Protein AF-A0A172YZY3-F1 (afdb_monomer_lite)

pLDDT: mean 86.93, std 7.06, range [41.0, 94.5]

Sequence (126 aa):
MPVLFMLSVISHNALNLHGAALWIITLVQTFAYRWIPTAKSRAVISILVFAACAIAAVLAGKDFIGHFIDMVLAYAVGIAVQIAFMNTPLYVGPISEHLNGADLSWVVGLVVTSPLYFWLASRGSA

Organism: NCBI:txid219572

Structure (mmCIF, N/CA/C/O backbone):
data_AF-A0A172YZY3-F1
#
_entry.id   AF-A0A172YZY3-F1
#
loop_
_atom_site.group_PDB
_atom_site.id
_atom_site.type_symbol
_atom_site.label_atom_id
_atom_site.label_alt_id
_atom_site.label_comp_id
_atom_site.label_asym_id
_atom_site.label_entity_id
_atom_site.label_seq_id
_atom_site.pdbx_PDB_ins_code
_atom_site.Cartn_x
_atom_site.Cartn_y
_atom_site.Cartn_z
_atom_site.occupancy
_atom_site.B_iso_or_equiv
_atom_site.auth_seq_id
_atom_site.auth_comp_id
_atom_site.auth_asym_id
_atom_site.auth_atom_id
_atom_site.pdbx_PDB_model_num
ATOM 1 N N . MET A 1 1 ? 1.596 28.748 3.679 1.00 77.62 1 MET A N 1
ATOM 2 C CA . MET A 1 1 ? 1.551 27.460 4.408 1.00 77.62 1 MET A CA 1
ATOM 3 C C . MET A 1 1 ? 0.411 26.529 3.979 1.00 77.62 1 MET A C 1
ATOM 5 O O . MET A 1 1 ? 0.743 25.405 3.626 1.00 77.62 1 MET A O 1
ATOM 9 N N . PRO A 1 2 ? -0.878 26.931 3.897 1.00 87.12 2 PRO A N 1
ATOM 10 C CA . PRO A 1 2 ? -1.953 25.999 3.509 1.00 87.12 2 PRO A CA 1
ATOM 11 C C . PRO A 1 2 ? -1.850 25.507 2.056 1.00 87.12 2 PRO A C 1
ATOM 13 O O . PRO A 1 2 ? -2.104 24.341 1.784 1.00 87.12 2 PRO A O 1
ATOM 16 N N . VAL A 1 3 ? -1.382 26.353 1.131 1.00 89.19 3 VAL A N 1
ATOM 17 C CA . VAL A 1 3 ? -1.186 25.963 -0.280 1.00 89.19 3 VAL A CA 1
ATOM 18 C C . VAL A 1 3 ? -0.141 24.849 -0.428 1.00 89.19 3 VAL A C 1
ATOM 20 O O . VAL A 1 3 ? -0.373 23.895 -1.160 1.00 89.19 3 VAL A O 1
ATOM 23 N N . LEU A 1 4 ? 0.978 24.918 0.305 1.00 89.19 4 LEU A N 1
ATOM 24 C CA . LEU A 1 4 ? 2.009 23.869 0.282 1.00 89.19 4 LEU A CA 1
ATOM 25 C C . LEU A 1 4 ? 1.480 22.546 0.845 1.00 89.19 4 LEU A C 1
ATOM 27 O O . LEU A 1 4 ? 1.775 21.485 0.303 1.00 89.19 4 LEU A O 1
ATOM 31 N N . PHE A 1 5 ? 0.659 22.612 1.896 1.00 92.38 5 PHE A N 1
ATOM 32 C CA . PHE A 1 5 ? -0.006 21.437 2.447 1.00 92.38 5 PHE A CA 1
ATOM 33 C C . PHE A 1 5 ? -0.959 20.799 1.427 1.00 92.38 5 PHE A C 1
ATOM 35 O O . PHE A 1 5 ? -0.864 19.602 1.172 1.00 92.38 5 PHE A O 1
ATOM 42 N N . MET A 1 6 ? -1.816 21.591 0.775 1.00 91.94 6 MET A N 1
ATOM 43 C CA . MET A 1 6 ? -2.733 21.079 -0.250 1.00 91.94 6 MET A CA 1
ATOM 44 C C . MET A 1 6 ? -1.985 20.476 -1.441 1.00 91.94 6 MET A C 1
ATOM 46 O O . MET A 1 6 ? -2.337 19.391 -1.894 1.00 91.94 6 MET A O 1
ATOM 50 N N . LEU A 1 7 ? -0.920 21.128 -1.915 1.00 91.88 7 LEU A N 1
ATOM 51 C CA . LEU A 1 7 ? -0.083 20.590 -2.988 1.00 91.88 7 LEU A CA 1
ATOM 52 C C . LEU A 1 7 ? 0.602 19.281 -2.582 1.00 91.88 7 LEU A C 1
ATOM 54 O O . LEU A 1 7 ? 0.681 18.371 -3.403 1.00 91.88 7 LEU A O 1
ATOM 58 N N . SER A 1 8 ? 1.049 19.157 -1.328 1.00 92.38 8 SER A N 1
ATOM 59 C CA . SER A 1 8 ? 1.623 17.915 -0.799 1.00 92.38 8 SER A CA 1
ATOM 60 C C . SER A 1 8 ? 0.599 16.778 -0.804 1.00 92.38 8 SER A C 1
ATOM 62 O O . SER A 1 8 ? 0.874 15.709 -1.348 1.00 92.38 8 SER A O 1
ATOM 64 N N . VAL A 1 9 ? -0.616 17.031 -0.302 1.00 91.81 9 VAL A N 1
ATOM 65 C CA . VAL A 1 9 ? -1.712 16.048 -0.284 1.00 91.81 9 VAL A CA 1
ATOM 66 C C . VAL A 1 9 ? -2.101 15.626 -1.702 1.00 91.81 9 VAL A C 1
ATOM 68 O O . VAL A 1 9 ? -2.215 14.434 -1.985 1.00 91.81 9 VAL A O 1
ATOM 71 N N . ILE A 1 10 ? -2.259 16.585 -2.619 1.00 91.81 10 ILE A N 1
ATOM 72 C CA . ILE A 1 10 ? -2.594 16.301 -4.021 1.00 91.81 10 ILE A CA 1
ATOM 73 C C . ILE A 1 10 ? -1.481 15.481 -4.681 1.00 91.81 10 ILE A C 1
ATOM 75 O O . ILE A 1 10 ? -1.772 14.496 -5.357 1.00 91.81 10 ILE A O 1
ATOM 79 N N . SER A 1 11 ? -0.217 15.842 -4.455 1.00 92.00 11 SER A N 1
ATOM 80 C CA . SER A 1 11 ? 0.928 15.140 -5.044 1.00 92.00 11 SER A CA 1
ATOM 81 C C . SER A 1 11 ? 1.048 13.706 -4.524 1.00 92.00 11 SER A C 1
ATOM 83 O O . SER A 1 11 ? 1.253 12.793 -5.318 1.00 92.00 11 SER A O 1
ATOM 85 N N . HIS A 1 12 ? 0.851 13.477 -3.222 1.00 92.69 12 HIS A N 1
ATOM 86 C CA . HIS A 1 12 ? 0.865 12.127 -2.644 1.00 92.69 12 HIS A CA 1
ATOM 87 C C . HIS A 1 12 ? -0.254 11.249 -3.215 1.00 92.69 12 HIS A C 1
ATOM 89 O O . HIS A 1 12 ? -0.018 10.111 -3.620 1.00 92.69 12 HIS A O 1
ATOM 95 N N . ASN A 1 13 ? -1.466 11.798 -3.323 1.00 89.75 13 ASN A N 1
ATOM 96 C CA . ASN A 1 13 ? -2.599 11.082 -3.904 1.00 89.75 13 ASN A CA 1
ATOM 97 C C . ASN A 1 13 ? -2.394 10.794 -5.400 1.00 89.75 13 ASN A C 1
ATOM 99 O O . ASN A 1 13 ? -2.745 9.713 -5.873 1.00 89.75 13 ASN A O 1
ATOM 103 N N . ALA A 1 14 ? -1.777 11.720 -6.139 1.00 88.19 14 ALA A N 1
ATOM 104 C CA . ALA A 1 14 ? -1.430 11.520 -7.543 1.00 88.19 14 ALA A CA 1
ATOM 105 C C . ALA A 1 14 ? -0.381 10.410 -7.727 1.00 88.19 14 ALA A C 1
ATOM 107 O O . ALA A 1 14 ? -0.521 9.586 -8.632 1.00 88.19 14 ALA A O 1
ATOM 108 N N . LEU A 1 15 ? 0.633 10.348 -6.857 1.00 91.31 15 LEU A N 1
ATOM 109 C CA . LEU A 1 15 ? 1.645 9.287 -6.871 1.00 91.31 15 LEU A CA 1
ATOM 110 C C . LEU A 1 15 ? 1.034 7.914 -6.569 1.00 91.31 15 LEU A C 1
ATOM 112 O O . LEU A 1 15 ? 1.327 6.950 -7.277 1.00 91.31 15 LEU A O 1
ATOM 116 N N . ASN A 1 16 ? 0.132 7.833 -5.590 1.00 90.94 16 ASN A N 1
ATOM 117 C CA . ASN A 1 16 ? -0.574 6.593 -5.261 1.00 90.94 16 ASN A CA 1
ATOM 118 C C . ASN A 1 16 ? -1.435 6.100 -6.435 1.00 90.94 16 ASN A C 1
ATOM 120 O O . ASN A 1 16 ? -1.378 4.925 -6.801 1.00 90.94 16 ASN A O 1
ATOM 124 N N . LEU A 1 17 ? -2.183 7.006 -7.077 1.00 91.50 17 LEU A N 1
ATOM 125 C CA . LEU A 1 17 ? -2.990 6.682 -8.255 1.00 91.50 17 LEU A CA 1
ATOM 126 C C . LEU A 1 17 ? -2.120 6.230 -9.436 1.00 91.50 17 LEU A C 1
ATOM 128 O O . LEU A 1 17 ? -2.469 5.288 -10.148 1.00 91.50 17 LEU A O 1
ATOM 132 N N . HIS A 1 18 ? -0.973 6.881 -9.634 1.00 90.25 18 HIS A N 1
ATOM 133 C CA . HIS A 1 18 ? -0.013 6.492 -10.659 1.00 90.25 18 HIS A CA 1
ATOM 134 C C . HIS A 1 18 ? 0.547 5.086 -10.411 1.00 90.25 18 HIS A C 1
ATOM 136 O O . HIS A 1 18 ? 0.573 4.271 -11.334 1.00 90.25 18 HIS A O 1
ATOM 142 N N . GLY A 1 19 ? 0.931 4.775 -9.169 1.00 88.81 19 GLY A N 1
ATOM 143 C CA . GLY A 1 19 ? 1.395 3.444 -8.775 1.00 88.81 19 GLY A CA 1
ATOM 144 C C . GLY A 1 19 ? 0.347 2.359 -9.031 1.00 88.81 19 GLY A C 1
ATOM 145 O O . GLY A 1 19 ? 0.657 1.334 -9.640 1.00 88.81 19 GLY A O 1
ATOM 146 N N . ALA A 1 20 ? -0.914 2.616 -8.669 1.00 90.44 20 ALA A N 1
ATOM 147 C CA . ALA A 1 20 ? -2.022 1.706 -8.953 1.00 90.44 20 ALA A CA 1
ATOM 148 C C . ALA A 1 20 ? -2.212 1.473 -10.464 1.00 90.44 20 ALA A C 1
ATOM 150 O O . ALA A 1 20 ? -2.361 0.333 -10.903 1.00 90.44 20 ALA A O 1
ATOM 151 N N . ALA A 1 21 ? -2.143 2.529 -11.282 1.00 89.88 21 ALA A N 1
ATOM 152 C CA . ALA A 1 21 ? -2.247 2.403 -12.734 1.00 89.88 21 ALA A CA 1
ATOM 153 C C . ALA A 1 21 ? -1.112 1.546 -13.328 1.00 89.88 21 ALA A C 1
ATOM 155 O O . ALA A 1 21 ? -1.370 0.699 -14.184 1.00 89.88 21 ALA A O 1
ATOM 156 N N . LEU A 1 22 ? 0.130 1.715 -12.860 1.00 90.00 22 LEU A N 1
ATOM 157 C CA . LEU A 1 22 ? 1.268 0.895 -13.296 1.00 90.00 22 LEU A CA 1
ATOM 158 C C . LEU A 1 22 ? 1.119 -0.580 -12.895 1.00 90.00 22 LEU A C 1
ATOM 160 O O . LEU A 1 22 ? 1.446 -1.460 -13.695 1.00 90.00 22 LEU A O 1
ATOM 164 N N . TRP A 1 23 ? 0.589 -0.860 -11.702 1.00 90.12 23 TRP A N 1
ATOM 165 C CA . TRP A 1 23 ? 0.307 -2.229 -11.261 1.00 90.12 23 TRP A CA 1
ATOM 166 C C . TRP A 1 23 ? -0.750 -2.903 -12.147 1.00 90.12 23 TRP A C 1
ATOM 168 O O . TRP A 1 23 ? -0.523 -4.011 -12.631 1.00 90.12 23 TRP A O 1
ATOM 178 N N . ILE A 1 24 ? -1.853 -2.208 -12.458 1.00 89.56 24 ILE A N 1
ATOM 179 C CA . ILE A 1 24 ? -2.900 -2.727 -13.356 1.00 89.56 24 ILE A CA 1
ATOM 180 C C . ILE A 1 24 ? -2.339 -2.995 -14.751 1.00 89.56 24 ILE A C 1
ATOM 182 O O . ILE A 1 24 ? -2.608 -4.041 -15.336 1.00 89.56 24 ILE A O 1
ATOM 186 N N . ILE A 1 25 ? -1.548 -2.067 -15.293 1.00 89.12 25 ILE A N 1
ATOM 187 C CA . ILE A 1 25 ? -0.921 -2.245 -16.606 1.00 89.12 25 ILE A CA 1
ATOM 188 C C . ILE A 1 25 ? -0.037 -3.494 -16.602 1.00 89.12 25 ILE A C 1
ATOM 190 O O . ILE A 1 25 ? -0.169 -4.322 -17.500 1.00 89.12 25 ILE A O 1
ATOM 194 N N . THR A 1 26 ? 0.803 -3.659 -15.578 1.00 88.81 26 THR A N 1
ATOM 195 C CA . THR A 1 26 ? 1.682 -4.829 -15.435 1.00 88.81 26 THR A CA 1
ATOM 196 C C . THR A 1 26 ? 0.879 -6.132 -15.380 1.00 88.81 26 THR A C 1
ATOM 198 O O . THR A 1 26 ? 1.219 -7.084 -16.079 1.00 88.81 26 THR A O 1
ATOM 201 N N . LEU A 1 27 ? -0.228 -6.164 -14.628 1.00 89.06 27 LEU A N 1
ATOM 202 C CA . LEU A 1 27 ? -1.121 -7.326 -14.574 1.00 89.06 27 LEU A CA 1
ATOM 203 C C . LEU A 1 27 ? -1.763 -7.655 -15.923 1.00 89.06 27 LEU A C 1
ATOM 205 O O . LEU A 1 27 ? -1.839 -8.817 -16.314 1.00 89.06 27 LEU A O 1
ATOM 209 N N . VAL A 1 28 ? -2.235 -6.645 -16.653 1.00 87.56 28 VAL A N 1
ATOM 210 C CA . VAL A 1 28 ? -2.833 -6.860 -17.978 1.00 87.56 28 VAL A CA 1
ATOM 211 C C . VAL A 1 28 ? -1.778 -7.374 -18.958 1.00 87.56 28 VAL A C 1
ATOM 213 O O . VAL A 1 28 ? -2.055 -8.273 -19.753 1.00 87.56 28 VAL A O 1
ATOM 216 N N . GLN A 1 29 ? -0.550 -6.860 -18.877 1.00 88.44 29 GLN A N 1
ATOM 217 C CA . GLN A 1 29 ? 0.563 -7.317 -19.707 1.00 88.44 29 GLN A CA 1
ATOM 218 C C . GLN A 1 29 ? 0.949 -8.780 -19.445 1.00 88.44 29 GLN A C 1
ATOM 220 O O . GLN A 1 29 ? 1.446 -9.424 -20.368 1.00 88.44 29 GLN A O 1
ATOM 225 N N . THR A 1 30 ? 0.662 -9.336 -18.258 1.00 87.44 30 THR A N 1
ATOM 226 C CA . THR A 1 30 ? 0.838 -10.773 -17.976 1.00 87.44 30 THR A CA 1
ATOM 227 C C . THR A 1 30 ? 0.042 -11.655 -18.946 1.00 87.44 30 THR A C 1
ATOM 229 O O . THR A 1 30 ? 0.527 -12.710 -19.344 1.00 87.44 30 THR A O 1
ATOM 232 N N . PHE A 1 31 ? -1.143 -11.215 -19.381 1.00 90.31 31 PHE A N 1
ATOM 233 C CA . PHE A 1 31 ? -2.013 -11.980 -20.286 1.00 90.31 31 PHE A CA 1
ATOM 234 C C . PHE A 1 31 ? -2.002 -11.458 -21.729 1.00 90.31 31 PHE A C 1
ATOM 236 O O . PHE A 1 31 ? -2.197 -12.222 -22.672 1.00 90.31 31 PHE A O 1
ATOM 243 N N . ALA A 1 32 ? -1.747 -10.164 -21.924 1.00 83.31 32 ALA A N 1
ATOM 244 C CA . ALA A 1 32 ? -1.744 -9.502 -23.225 1.00 83.31 32 ALA A CA 1
ATOM 245 C C . ALA A 1 32 ? -0.356 -8.924 -23.554 1.00 83.31 32 ALA A C 1
ATOM 247 O O . ALA A 1 32 ? -0.187 -7.715 -23.713 1.00 83.31 32 ALA A O 1
ATOM 248 N N . TYR A 1 33 ? 0.640 -9.804 -23.700 1.00 77.00 33 TYR A N 1
ATOM 249 C CA . TYR A 1 33 ? 2.063 -9.457 -23.861 1.00 77.00 33 TYR A CA 1
ATOM 250 C C . TYR A 1 33 ? 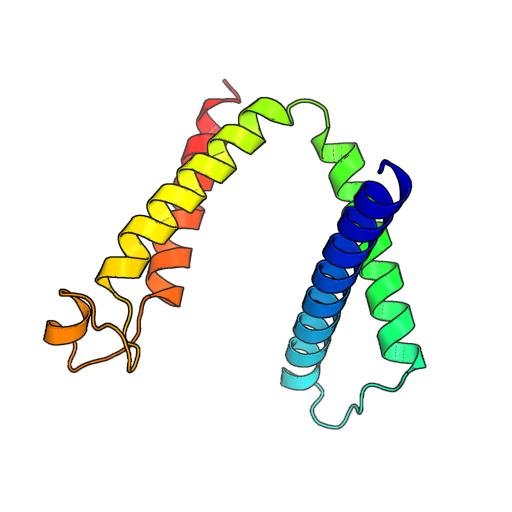2.376 -8.443 -24.984 1.00 77.00 33 TYR A C 1
ATOM 252 O O . TYR A 1 33 ? 3.304 -7.649 -24.872 1.00 77.00 33 TYR A O 1
ATOM 260 N N . ARG A 1 34 ? 1.597 -8.427 -26.076 1.00 82.38 34 ARG A N 1
ATOM 261 C CA . ARG A 1 34 ? 1.812 -7.515 -27.222 1.00 82.38 34 ARG A CA 1
ATOM 262 C C . ARG A 1 34 ? 1.222 -6.116 -27.038 1.00 82.38 34 ARG A C 1
ATOM 264 O O . ARG A 1 34 ? 1.425 -5.259 -27.898 1.00 82.38 34 ARG A O 1
ATOM 271 N N . TRP A 1 35 ? 0.462 -5.875 -25.975 1.00 78.94 35 TRP A N 1
ATOM 272 C CA . TRP A 1 35 ? -0.165 -4.580 -25.761 1.00 78.94 35 TRP A CA 1
ATOM 273 C C . TRP A 1 35 ? 0.835 -3.570 -25.193 1.00 78.94 35 TRP A C 1
ATOM 275 O O . TRP A 1 35 ? 1.343 -3.723 -24.083 1.00 78.94 35 TRP A O 1
ATOM 285 N N . ILE A 1 36 ? 1.104 -2.513 -25.962 1.00 79.25 36 ILE A N 1
ATOM 286 C CA . ILE A 1 36 ? 1.982 -1.417 -25.546 1.00 79.25 36 ILE A CA 1
ATOM 287 C C . ILE A 1 36 ? 1.105 -0.299 -24.953 1.00 79.25 36 ILE A C 1
ATOM 289 O O . ILE A 1 36 ? 0.330 0.329 -25.687 1.00 79.25 36 ILE A O 1
ATOM 293 N N . PRO A 1 37 ? 1.196 -0.019 -23.640 1.00 76.31 37 PRO A N 1
ATOM 294 C CA . PRO A 1 37 ? 0.345 0.962 -22.972 1.00 76.31 37 PRO A CA 1
ATOM 295 C C . PRO A 1 37 ? 0.638 2.386 -23.469 1.00 76.31 37 PRO A C 1
ATOM 297 O O . PRO A 1 37 ? 1.576 3.051 -23.025 1.00 76.31 37 PRO A O 1
ATOM 300 N N . THR A 1 38 ? -0.206 2.857 -24.389 1.00 84.81 38 THR A N 1
ATOM 301 C CA . THR A 1 38 ? -0.174 4.213 -24.966 1.00 84.81 38 THR A CA 1
ATOM 302 C C . THR A 1 38 ? -0.647 5.262 -23.947 1.00 84.81 38 THR A C 1
ATOM 304 O O . THR A 1 38 ? -1.411 4.940 -23.038 1.00 84.81 38 THR A O 1
ATOM 307 N N . ALA A 1 39 ? -0.269 6.536 -24.119 1.00 82.69 39 ALA A N 1
ATOM 308 C CA . ALA A 1 39 ? -0.668 7.645 -23.236 1.00 82.69 39 ALA A CA 1
ATOM 309 C C . ALA A 1 39 ? -2.187 7.710 -22.965 1.00 82.69 39 ALA A C 1
ATOM 311 O O . ALA A 1 39 ? -2.604 7.924 -21.829 1.00 82.69 39 ALA A O 1
ATOM 312 N N . LYS A 1 40 ? -3.016 7.438 -23.985 1.00 83.50 40 LYS A N 1
ATOM 313 C CA . LYS A 1 40 ? -4.480 7.371 -23.840 1.00 83.50 40 LYS A CA 1
ATOM 314 C C . LYS A 1 40 ? -4.933 6.239 -22.910 1.00 83.50 40 LYS A C 1
ATOM 316 O O . LYS A 1 40 ? -5.786 6.464 -22.064 1.00 83.50 40 LYS A O 1
ATOM 321 N N . SER A 1 41 ? -4.337 5.049 -23.033 1.00 81.44 41 SER A N 1
ATOM 322 C CA . SER A 1 41 ? -4.643 3.897 -22.169 1.00 81.44 41 SER A CA 1
ATOM 323 C C . SER A 1 41 ? -4.329 4.208 -20.703 1.00 81.44 41 SER A C 1
ATOM 325 O O . SER A 1 41 ? -5.162 3.991 -19.827 1.00 81.44 41 SER A O 1
ATOM 327 N N . ARG A 1 42 ? -3.169 4.823 -20.446 1.00 85.25 42 ARG A N 1
ATOM 328 C CA . ARG A 1 42 ? -2.757 5.215 -19.092 1.00 85.25 42 ARG A CA 1
ATOM 329 C C . ARG A 1 42 ? -3.730 6.215 -18.465 1.00 85.25 42 ARG A C 1
ATOM 331 O O . ARG A 1 42 ? -4.117 6.037 -17.317 1.00 85.25 42 ARG A O 1
ATOM 338 N N . ALA A 1 43 ? -4.160 7.225 -19.225 1.00 87.31 43 ALA A N 1
ATOM 339 C CA . ALA A 1 43 ? -5.128 8.212 -18.748 1.00 87.31 43 ALA A CA 1
ATOM 340 C C . ALA A 1 43 ? -6.484 7.573 -18.408 1.00 87.31 43 ALA A C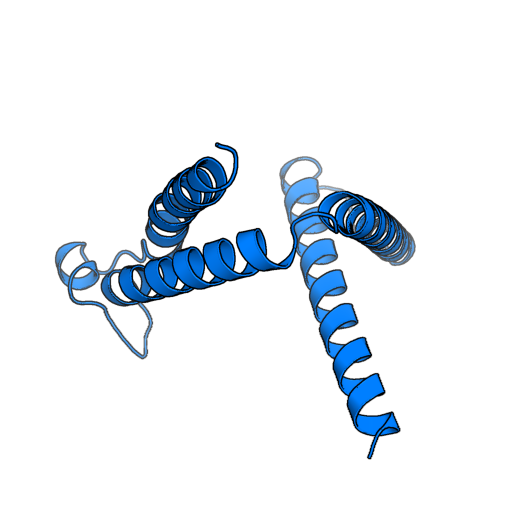 1
ATOM 342 O O . ALA A 1 43 ? -7.043 7.849 -17.350 1.00 87.31 43 ALA A O 1
ATOM 343 N N . VAL A 1 44 ? -6.984 6.684 -19.272 1.00 88.94 44 VAL A N 1
ATOM 344 C CA . VAL A 1 44 ? -8.258 5.985 -19.050 1.00 88.94 44 VAL A CA 1
ATOM 345 C C . VAL A 1 44 ? -8.199 5.122 -17.790 1.00 88.94 44 VAL A C 1
ATOM 347 O O . VAL A 1 44 ? -9.098 5.215 -16.960 1.00 88.94 44 VAL A O 1
ATOM 350 N N . ILE A 1 45 ? -7.131 4.342 -17.597 1.00 89.56 45 ILE A N 1
ATOM 351 C CA . ILE A 1 45 ? -6.969 3.502 -16.399 1.00 89.56 45 ILE A CA 1
ATOM 352 C C . ILE A 1 45 ? -6.952 4.364 -15.137 1.00 89.56 45 ILE A C 1
ATOM 354 O O . ILE A 1 45 ? -7.695 4.077 -14.205 1.00 89.56 45 ILE A O 1
ATOM 358 N N . SER A 1 46 ? -6.172 5.448 -15.112 1.00 89.69 46 SER A N 1
ATOM 359 C CA . SER A 1 46 ? -6.118 6.334 -13.944 1.00 89.69 46 SER A CA 1
ATOM 360 C C . SER A 1 46 ? -7.475 6.961 -13.616 1.00 89.69 46 SER A C 1
ATOM 362 O O . SER A 1 46 ? -7.836 7.042 -12.446 1.00 89.69 46 SER A O 1
ATOM 364 N N . ILE A 1 47 ? -8.250 7.371 -14.627 1.00 91.00 47 ILE A N 1
ATOM 365 C CA . ILE A 1 47 ? -9.598 7.926 -14.424 1.00 91.00 47 ILE A CA 1
ATOM 366 C C . ILE A 1 47 ? -10.538 6.865 -13.839 1.00 91.00 47 ILE A C 1
ATOM 368 O O . ILE A 1 47 ? -11.269 7.151 -12.892 1.00 91.00 47 ILE A O 1
ATOM 372 N N . LEU A 1 48 ? -10.499 5.639 -14.367 1.00 92.94 48 LEU A N 1
ATOM 373 C CA . LEU A 1 48 ? -11.334 4.539 -13.880 1.00 9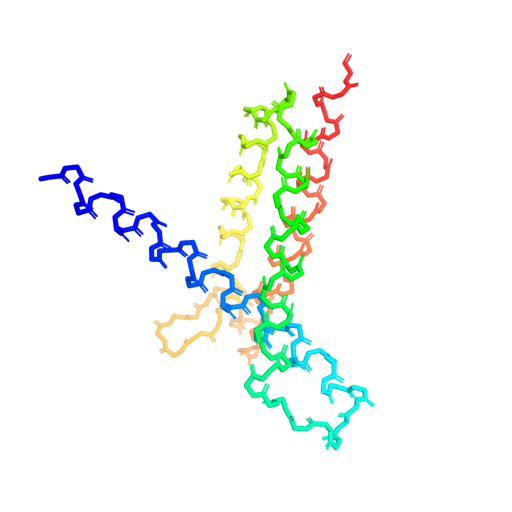2.94 48 LEU A CA 1
ATOM 374 C C . LEU A 1 48 ? -10.984 4.149 -12.441 1.00 92.94 48 LEU A C 1
ATOM 376 O O . LEU A 1 48 ? -11.883 3.993 -11.618 1.00 92.94 48 LEU A O 1
ATOM 380 N N . VAL A 1 49 ? -9.692 4.044 -12.118 1.00 91.81 49 VAL A N 1
ATOM 381 C CA . VAL A 1 49 ? -9.229 3.753 -10.752 1.00 91.81 49 VAL A CA 1
ATOM 382 C C . VAL A 1 49 ? -9.656 4.862 -9.799 1.00 91.81 49 VAL A C 1
ATOM 384 O O . VAL A 1 49 ? -10.195 4.574 -8.736 1.00 91.81 49 VAL A O 1
ATOM 387 N N . PHE A 1 50 ? -9.483 6.126 -10.190 1.00 91.50 50 PHE A N 1
ATOM 388 C CA . PHE A 1 50 ? -9.899 7.257 -9.367 1.00 91.50 50 PHE A CA 1
ATOM 389 C C . PHE A 1 50 ? -11.404 7.232 -9.080 1.00 91.50 50 PHE A C 1
ATOM 391 O O . PHE A 1 50 ? -11.809 7.375 -7.928 1.00 91.50 50 PHE A O 1
ATOM 398 N N . ALA A 1 51 ? -12.231 6.997 -10.104 1.00 92.69 51 ALA A N 1
ATOM 399 C CA . ALA A 1 51 ? -13.678 6.893 -9.944 1.00 92.69 51 ALA A CA 1
ATOM 400 C C . ALA A 1 51 ? -14.070 5.728 -9.019 1.00 92.69 51 ALA A C 1
ATOM 402 O O . ALA A 1 51 ? -14.880 5.910 -8.112 1.00 92.69 51 ALA A O 1
ATOM 403 N N . ALA A 1 52 ? -13.459 4.554 -9.197 1.00 91.06 52 ALA A N 1
ATOM 404 C CA . ALA A 1 52 ? -13.708 3.392 -8.348 1.00 91.06 52 ALA A CA 1
ATOM 405 C C . ALA A 1 52 ? -13.323 3.655 -6.882 1.00 91.06 52 ALA A C 1
ATOM 407 O O . ALA A 1 52 ? -14.112 3.374 -5.979 1.00 91.06 52 ALA A O 1
ATOM 408 N N . CYS A 1 53 ? -12.152 4.252 -6.637 1.00 88.19 53 CYS A N 1
ATOM 409 C CA . CYS A 1 53 ? -11.713 4.636 -5.296 1.00 88.19 53 CYS A CA 1
ATOM 410 C C . CYS A 1 53 ? -12.644 5.677 -4.662 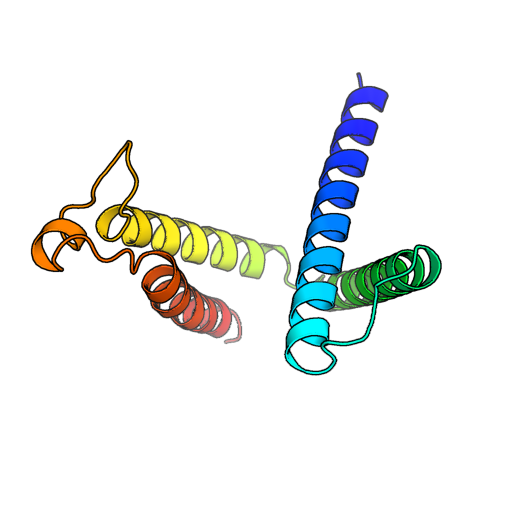1.00 88.19 53 CYS A C 1
ATOM 412 O O . CYS A 1 53 ? -12.971 5.554 -3.484 1.00 88.19 53 CYS A O 1
ATOM 41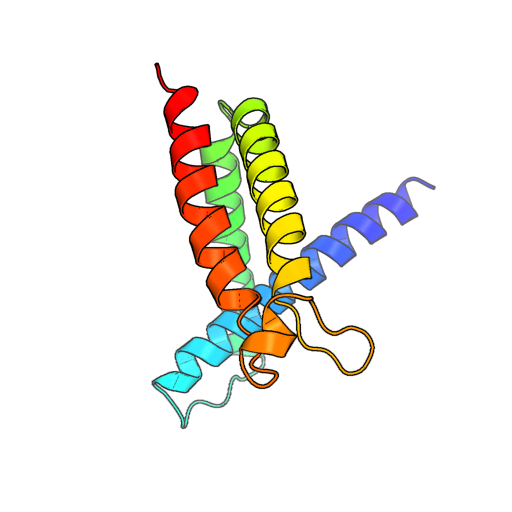4 N N . ALA A 1 54 ? -13.105 6.670 -5.429 1.00 89.06 54 ALA A N 1
ATOM 415 C CA . ALA A 1 54 ? -14.041 7.679 -4.940 1.00 89.06 54 ALA A CA 1
ATOM 416 C C . ALA A 1 54 ? -15.384 7.056 -4.522 1.00 89.06 54 ALA A C 1
ATOM 418 O O . ALA A 1 54 ? -15.904 7.380 -3.458 1.00 89.06 54 ALA A O 1
ATOM 419 N N . ILE A 1 55 ? -15.913 6.115 -5.313 1.00 90.56 55 ILE A N 1
ATOM 420 C CA . ILE A 1 55 ? -17.141 5.382 -4.975 1.00 90.56 55 ILE A CA 1
ATOM 421 C C . ILE A 1 55 ? -16.937 4.549 -3.705 1.00 90.56 55 ILE A C 1
ATOM 423 O O . ILE A 1 55 ? -17.732 4.653 -2.773 1.00 90.56 55 ILE A O 1
ATOM 427 N N . ALA A 1 56 ? -15.859 3.762 -3.629 1.00 86.19 56 ALA A N 1
ATOM 428 C CA . ALA A 1 56 ? -15.558 2.947 -2.452 1.00 86.19 56 ALA A CA 1
ATOM 429 C C . ALA A 1 56 ? -15.409 3.798 -1.179 1.00 86.19 56 ALA A C 1
ATOM 431 O O . ALA A 1 56 ? -15.921 3.421 -0.128 1.00 86.19 56 ALA A O 1
ATOM 432 N N . ALA A 1 57 ? -14.773 4.969 -1.282 1.00 85.25 57 ALA A N 1
ATOM 433 C CA . ALA A 1 57 ? -14.618 5.898 -0.167 1.00 85.25 57 ALA A CA 1
ATOM 434 C C . ALA A 1 57 ? -15.966 6.425 0.353 1.00 85.25 57 ALA A C 1
ATOM 436 O O . ALA A 1 57 ? -16.164 6.502 1.563 1.00 85.25 57 ALA A O 1
ATOM 437 N N . VAL A 1 58 ? -16.910 6.742 -0.542 1.00 87.19 58 VAL A N 1
ATOM 438 C CA . VAL A 1 58 ? -18.265 7.173 -0.154 1.00 87.19 58 VAL A CA 1
ATOM 439 C C . VAL A 1 58 ? -19.023 6.042 0.543 1.00 87.19 58 VAL A C 1
ATOM 441 O O . VAL A 1 58 ? -19.693 6.280 1.546 1.00 87.19 58 VAL A O 1
ATOM 444 N N . LEU A 1 59 ? -18.890 4.806 0.054 1.00 85.50 59 LEU A N 1
ATOM 445 C CA . LEU A 1 59 ? -19.566 3.642 0.634 1.00 85.50 59 LEU A CA 1
ATOM 446 C C . LEU A 1 59 ? -18.991 3.236 2.002 1.00 85.50 59 LEU A C 1
ATOM 448 O O . LEU A 1 59 ? -19.742 2.831 2.885 1.00 85.50 59 LEU A O 1
ATOM 452 N N . ALA A 1 60 ? -17.679 3.371 2.200 1.00 80.75 60 ALA A N 1
ATOM 453 C CA . ALA A 1 60 ? -16.992 2.991 3.437 1.00 80.75 60 ALA A CA 1
ATOM 454 C C . ALA A 1 60 ? -17.115 4.029 4.574 1.00 80.75 60 ALA A C 1
ATOM 456 O O . ALA A 1 60 ? -16.631 3.795 5.681 1.00 80.75 60 ALA A O 1
ATOM 457 N N . GLY A 1 61 ? -17.752 5.181 4.330 1.00 78.31 61 GLY A N 1
ATOM 458 C CA . GLY A 1 61 ? -17.729 6.323 5.249 1.00 78.31 61 GLY A CA 1
ATOM 459 C C . GLY A 1 61 ? -18.444 6.127 6.594 1.00 78.31 61 GLY A C 1
ATOM 460 O O . GLY A 1 61 ? -18.128 6.844 7.540 1.00 78.31 61 GLY A O 1
ATOM 461 N N . LYS A 1 62 ? -19.382 5.173 6.712 1.00 78.94 62 LYS A N 1
ATOM 462 C CA . LYS A 1 62 ? -20.234 5.019 7.911 1.00 78.94 62 LYS A CA 1
ATOM 463 C C . LYS A 1 62 ? -19.445 4.638 9.173 1.00 78.94 62 LYS A C 1
ATOM 465 O O . LYS A 1 62 ? -19.718 5.188 10.233 1.00 78.94 62 LYS A O 1
ATOM 470 N N . ASP A 1 63 ? -18.454 3.753 9.041 1.00 80.12 63 ASP A N 1
ATOM 471 C CA . ASP A 1 63 ? -17.691 3.180 10.166 1.00 80.12 63 ASP A CA 1
ATOM 472 C C . ASP A 1 63 ? -16.173 3.392 10.005 1.00 80.12 63 ASP A C 1
ATOM 474 O O . ASP A 1 63 ? -15.354 2.595 10.469 1.00 80.12 63 ASP A O 1
ATOM 478 N N . PHE A 1 64 ? -15.784 4.478 9.327 1.00 84.06 64 PHE A N 1
ATOM 479 C CA . PHE A 1 64 ? -14.400 4.726 8.912 1.00 84.06 64 PHE A CA 1
ATOM 480 C C . PHE A 1 64 ? -13.389 4.608 10.060 1.00 84.06 64 PHE A C 1
ATOM 482 O O . PHE A 1 64 ? -12.341 3.993 9.891 1.00 84.06 64 PHE A O 1
ATOM 489 N N . ILE A 1 65 ? -13.694 5.170 11.235 1.00 85.31 65 ILE A N 1
ATOM 490 C CA . ILE A 1 65 ? -12.730 5.238 12.341 1.00 85.31 65 ILE A CA 1
ATOM 491 C C . ILE A 1 65 ? -12.385 3.860 12.925 1.00 85.31 65 ILE A C 1
ATOM 493 O O . ILE A 1 65 ? -11.220 3.611 13.227 1.00 85.31 65 ILE A O 1
ATOM 497 N N . GLY A 1 66 ? -13.368 2.960 13.044 1.00 85.31 66 GLY A N 1
ATOM 498 C CA . GLY A 1 66 ? -13.153 1.610 13.573 1.00 85.31 66 GLY A CA 1
ATOM 499 C C . GLY A 1 66 ? -12.281 0.793 12.627 1.00 85.31 66 GLY A C 1
ATOM 500 O O . GLY A 1 66 ? -11.208 0.327 13.007 1.00 85.31 66 GLY A O 1
ATOM 501 N N . HIS A 1 67 ? -12.670 0.749 11.351 1.00 86.44 67 HIS A N 1
ATOM 502 C CA . HIS A 1 67 ? -11.899 0.059 10.318 1.00 86.44 67 HIS A CA 1
ATOM 503 C C . HIS A 1 67 ? -10.508 0.660 10.099 1.00 86.44 67 HIS A C 1
ATOM 505 O O . HIS A 1 67 ? -9.569 -0.069 9.787 1.00 86.44 67 HIS A O 1
ATOM 511 N N . PHE A 1 68 ? -10.345 1.972 10.285 1.00 89.00 68 PHE A N 1
ATOM 512 C CA . PHE A 1 68 ? -9.041 2.620 10.192 1.00 89.00 68 PHE A CA 1
ATOM 513 C C . PHE A 1 68 ? -8.091 2.146 11.298 1.00 89.00 68 PHE A C 1
ATOM 515 O O . PHE A 1 68 ? -6.938 1.824 11.010 1.00 89.00 68 PHE A O 1
ATOM 522 N N . ILE A 1 69 ? -8.563 2.057 12.545 1.00 90.44 69 ILE A N 1
ATOM 523 C CA . ILE A 1 69 ? -7.757 1.550 13.665 1.00 90.44 69 ILE A CA 1
ATOM 524 C C . ILE A 1 69 ? -7.382 0.082 13.429 1.00 90.44 69 ILE A C 1
ATOM 526 O O . ILE A 1 69 ? -6.206 -0.267 13.546 1.00 90.44 69 ILE A O 1
ATOM 530 N N . ASP A 1 70 ? -8.341 -0.753 13.021 1.00 91.25 70 ASP A N 1
ATOM 531 C CA . ASP A 1 70 ? -8.098 -2.166 12.707 1.00 91.25 70 ASP A CA 1
ATOM 532 C C . ASP A 1 70 ? -7.070 -2.337 11.580 1.00 91.25 70 ASP A C 1
ATOM 534 O O . ASP A 1 70 ? -6.166 -3.170 11.674 1.00 91.25 70 ASP A O 1
ATOM 538 N N . MET A 1 71 ? -7.168 -1.513 10.531 1.00 90.56 71 MET A N 1
ATOM 539 C CA . MET A 1 71 ? -6.218 -1.490 9.419 1.00 90.56 71 MET A CA 1
ATOM 540 C C . MET A 1 71 ? -4.811 -1.116 9.893 1.00 90.56 71 MET A C 1
ATOM 542 O O . MET A 1 71 ? -3.850 -1.805 9.555 1.00 90.56 71 MET A O 1
ATOM 546 N N . VAL A 1 72 ? -4.673 -0.044 10.681 1.00 93.31 72 VAL A N 1
ATOM 547 C CA . VAL A 1 72 ? -3.371 0.409 11.194 1.00 93.31 72 VAL A CA 1
ATOM 548 C C . VAL A 1 72 ? -2.739 -0.651 12.095 1.00 93.31 72 VAL A C 1
ATOM 550 O O . VAL A 1 72 ? -1.547 -0.924 11.960 1.00 93.31 72 VAL A O 1
ATOM 553 N N . LEU A 1 73 ? -3.522 -1.289 12.970 1.00 92.88 73 LEU A N 1
ATOM 554 C CA . LEU A 1 73 ? -3.040 -2.365 13.838 1.00 92.88 73 LEU A CA 1
ATOM 555 C C . LEU A 1 73 ? -2.599 -3.590 13.035 1.00 92.88 73 LEU A C 1
ATOM 557 O O . LEU A 1 73 ? -1.494 -4.092 13.249 1.00 92.88 73 LEU A O 1
ATOM 561 N N . ALA A 1 74 ? -3.418 -4.045 12.083 1.00 93.69 74 ALA A N 1
ATOM 562 C CA . ALA A 1 74 ? -3.065 -5.167 11.222 1.00 93.69 74 ALA A CA 1
ATOM 563 C C . ALA A 1 74 ? -1.778 -4.883 10.434 1.00 93.69 74 ALA A C 1
ATOM 565 O O . ALA A 1 74 ? -0.891 -5.733 10.367 1.00 93.69 74 ALA A O 1
ATOM 566 N N . TYR A 1 75 ? -1.648 -3.669 9.892 1.00 92.38 75 TYR A N 1
ATOM 567 C CA . TYR A 1 75 ? -0.476 -3.252 9.129 1.00 92.38 75 TYR A CA 1
ATOM 568 C C . TYR A 1 75 ? 0.783 -3.141 9.999 1.00 92.38 75 TYR A C 1
ATOM 570 O O . TYR A 1 75 ? 1.851 -3.598 9.593 1.00 92.38 75 TYR A O 1
ATOM 578 N N . ALA A 1 76 ? 0.669 -2.606 11.218 1.00 94.50 76 ALA A N 1
ATOM 579 C CA . ALA A 1 76 ? 1.780 -2.531 12.166 1.00 94.50 76 ALA A CA 1
ATOM 580 C C . ALA A 1 76 ? 2.304 -3.927 12.544 1.00 94.50 76 ALA A C 1
ATOM 582 O O . ALA A 1 76 ? 3.514 -4.158 12.526 1.00 94.50 76 ALA A O 1
ATOM 583 N N . VAL A 1 77 ? 1.402 -4.875 12.822 1.00 94.12 77 VAL A N 1
ATOM 584 C CA . VAL A 1 77 ? 1.772 -6.274 13.091 1.00 94.12 77 VAL A CA 1
ATOM 585 C C . VAL A 1 77 ? 2.399 -6.916 11.854 1.00 94.12 77 VAL A C 1
ATOM 587 O O . VAL A 1 77 ? 3.443 -7.557 11.957 1.00 94.12 77 VAL A O 1
ATOM 590 N N . GLY A 1 78 ? 1.816 -6.697 10.674 1.00 92.75 78 GLY A N 1
ATOM 591 C CA . GLY A 1 78 ? 2.359 -7.171 9.405 1.00 92.75 78 GLY A CA 1
ATOM 592 C C . GLY A 1 78 ? 3.788 -6.693 9.155 1.00 92.75 78 GLY A C 1
ATOM 593 O O . GLY A 1 78 ? 4.638 -7.487 8.759 1.00 92.75 78 GLY A O 1
ATOM 594 N N . ILE A 1 79 ? 4.088 -5.417 9.409 1.00 92.12 79 ILE A N 1
ATOM 595 C CA . ILE A 1 79 ? 5.450 -4.869 9.303 1.00 92.12 79 ILE A CA 1
ATOM 596 C C . ILE A 1 79 ? 6.382 -5.519 10.327 1.00 92.12 79 ILE A C 1
ATOM 598 O O . ILE A 1 79 ? 7.483 -5.932 9.967 1.00 92.12 79 ILE A O 1
ATOM 602 N N . ALA A 1 80 ? 5.952 -5.640 11.584 1.00 92.19 80 ALA A N 1
ATOM 603 C CA . ALA A 1 80 ? 6.773 -6.236 12.634 1.00 92.19 80 ALA A CA 1
ATOM 604 C C . ALA A 1 80 ? 7.193 -7.671 12.281 1.00 92.19 80 ALA A C 1
ATOM 606 O O . ALA A 1 80 ? 8.356 -8.035 12.454 1.00 92.19 80 ALA A O 1
ATOM 607 N N . VAL A 1 81 ? 6.275 -8.466 11.723 1.00 91.31 81 VAL A N 1
ATOM 608 C CA . VAL A 1 81 ? 6.600 -9.817 11.253 1.00 91.31 81 VAL A CA 1
ATOM 609 C C . VAL A 1 81 ? 7.484 -9.772 10.007 1.00 91.31 81 VAL A C 1
ATOM 611 O O . VAL A 1 81 ? 8.469 -10.501 9.950 1.00 91.31 81 VAL A O 1
ATOM 614 N N . GLN A 1 82 ? 7.199 -8.902 9.033 1.00 90.44 82 GLN A N 1
ATOM 615 C CA . GLN A 1 82 ? 8.003 -8.772 7.810 1.00 90.44 82 GLN A CA 1
ATOM 616 C C . GLN A 1 82 ? 9.483 -8.517 8.089 1.00 90.44 82 GLN A C 1
ATOM 618 O O . GLN A 1 82 ? 10.326 -9.122 7.431 1.00 90.44 82 GLN A O 1
ATOM 623 N N . ILE A 1 83 ? 9.803 -7.689 9.090 1.00 89.56 83 ILE A N 1
ATOM 624 C CA . ILE A 1 83 ? 11.190 -7.404 9.484 1.00 89.56 83 ILE A CA 1
ATOM 625 C C . ILE A 1 83 ? 11.948 -8.704 9.799 1.00 89.56 83 ILE A C 1
ATOM 627 O O . ILE A 1 83 ? 13.097 -8.848 9.403 1.00 89.56 83 ILE A O 1
ATOM 631 N N . ALA A 1 84 ? 11.311 -9.699 10.420 1.00 86.81 84 ALA A N 1
ATOM 632 C CA . ALA A 1 84 ? 11.976 -10.958 10.757 1.00 86.81 84 ALA A CA 1
ATOM 633 C C . ALA A 1 84 ? 12.330 -11.833 9.533 1.00 86.81 84 ALA A C 1
ATOM 635 O O . ALA A 1 84 ? 13.260 -12.641 9.606 1.00 86.81 84 ALA A O 1
ATOM 636 N N . PHE A 1 85 ? 11.602 -11.668 8.424 1.00 88.19 85 PHE A N 1
ATOM 637 C CA . PHE A 1 85 ? 11.719 -12.458 7.188 1.00 88.19 85 PHE A CA 1
ATOM 638 C C . PHE A 1 85 ? 12.369 -11.691 6.026 1.00 88.19 85 PHE A C 1
ATOM 640 O O . PHE A 1 85 ? 12.488 -12.231 4.928 1.00 88.19 85 PHE A O 1
ATOM 647 N N . MET A 1 86 ? 12.759 -10.435 6.245 1.00 90.00 86 MET A N 1
ATOM 648 C CA . MET A 1 86 ? 13.333 -9.569 5.218 1.00 90.00 86 MET A CA 1
ATOM 649 C C . MET A 1 86 ? 14.766 -9.991 4.874 1.00 90.00 86 MET A C 1
ATOM 651 O O . MET A 1 86 ? 15.559 -10.286 5.772 1.00 90.00 86 MET A O 1
ATOM 655 N N . ASN A 1 87 ? 15.115 -9.981 3.583 1.00 88.25 87 ASN A N 1
ATOM 656 C CA . ASN A 1 87 ? 16.466 -10.289 3.119 1.00 88.25 87 ASN A CA 1
ATOM 657 C C . ASN A 1 87 ? 16.963 -9.240 2.120 1.00 88.25 87 ASN A C 1
ATOM 659 O O . ASN A 1 87 ? 16.821 -9.377 0.906 1.00 88.25 87 ASN A O 1
ATOM 663 N N . THR A 1 88 ? 17.570 -8.178 2.642 1.00 86.94 88 THR A N 1
ATOM 664 C CA . THR A 1 88 ? 18.100 -7.070 1.839 1.00 86.94 88 THR A CA 1
ATOM 665 C C . THR A 1 88 ? 19.614 -6.946 2.018 1.00 86.94 88 THR A C 1
ATOM 667 O O . THR A 1 88 ? 20.134 -7.355 3.055 1.00 86.94 88 THR A O 1
ATOM 670 N N . PRO A 1 89 ? 20.346 -6.312 1.078 1.00 84.62 89 PRO A N 1
ATOM 671 C CA . PRO A 1 89 ? 21.788 -6.082 1.231 1.00 84.62 89 PRO A CA 1
ATOM 672 C C . PRO A 1 89 ? 22.175 -5.296 2.496 1.00 84.62 89 PRO A C 1
ATOM 674 O O . PRO A 1 89 ? 23.321 -5.356 2.928 1.00 84.62 89 PRO A O 1
ATOM 677 N N . LEU A 1 90 ? 21.233 -4.534 3.064 1.00 86.50 90 LEU A N 1
ATOM 678 C CA . LEU A 1 90 ? 21.427 -3.702 4.252 1.00 86.50 90 LEU A CA 1
ATOM 679 C C . LEU A 1 90 ? 21.045 -4.423 5.558 1.00 86.50 90 LEU A C 1
ATOM 681 O O . LEU A 1 90 ? 21.560 -4.078 6.618 1.00 86.50 90 LEU A O 1
ATOM 685 N N . TYR A 1 91 ? 20.124 -5.386 5.498 1.00 83.94 91 TYR A N 1
ATOM 686 C CA . TYR A 1 91 ? 19.577 -6.062 6.670 1.00 83.94 91 TYR A CA 1
ATOM 687 C C . TYR A 1 91 ? 19.037 -7.448 6.309 1.00 83.94 91 TYR A C 1
ATOM 689 O O . TYR A 1 91 ? 18.214 -7.579 5.395 1.00 83.94 91 TYR A O 1
ATOM 697 N N . VAL A 1 92 ? 19.455 -8.450 7.085 1.00 85.69 92 VAL A N 1
ATOM 698 C CA . VAL A 1 92 ? 18.980 -9.835 7.013 1.00 85.69 92 VAL A CA 1
ATOM 699 C C . VAL A 1 92 ? 18.284 -10.176 8.326 1.00 85.69 92 VAL A C 1
ATOM 701 O O . VAL A 1 92 ? 18.873 -10.054 9.400 1.00 85.69 92 VAL A O 1
ATOM 704 N N . GLY A 1 93 ? 17.016 -10.572 8.239 1.00 86.44 93 GLY A N 1
ATOM 705 C CA . GLY A 1 93 ? 16.230 -10.983 9.394 1.00 86.44 93 GLY A CA 1
ATOM 706 C C . GLY A 1 93 ? 16.649 -12.361 9.935 1.00 86.44 93 GLY A C 1
ATOM 707 O O . GLY A 1 93 ? 17.089 -13.221 9.166 1.00 86.44 93 GLY A O 1
ATOM 708 N N . PRO A 1 94 ? 16.458 -12.622 11.242 1.00 84.56 94 PRO A N 1
ATOM 709 C CA . PRO A 1 94 ? 16.904 -13.856 11.900 1.00 84.56 94 PRO A CA 1
ATOM 710 C C . PRO A 1 94 ? 16.252 -15.130 11.340 1.00 84.56 94 PRO A C 1
ATOM 712 O O . PRO A 1 94 ? 16.820 -16.215 11.433 1.00 84.56 94 PRO A O 1
ATOM 715 N N . ILE A 1 95 ? 15.051 -15.033 10.759 1.00 84.25 95 ILE A N 1
ATOM 716 C CA . ILE A 1 95 ? 14.361 -16.194 10.177 1.00 84.25 95 ILE A CA 1
ATOM 717 C C . ILE A 1 95 ? 14.815 -16.429 8.729 1.00 84.25 95 ILE A C 1
ATOM 719 O O . ILE A 1 95 ? 14.912 -17.576 8.299 1.00 84.25 95 ILE A O 1
ATOM 723 N N . SER A 1 96 ? 15.167 -15.364 8.001 1.00 82.06 96 SER A N 1
ATOM 724 C CA . SER A 1 96 ? 15.723 -15.456 6.642 1.00 82.06 96 SER A CA 1
ATOM 725 C C . SER A 1 96 ? 17.065 -16.205 6.608 1.00 82.06 96 SER A C 1
ATOM 727 O O . SER A 1 96 ? 17.317 -16.996 5.697 1.00 82.06 96 SER A O 1
ATOM 729 N N . GLU A 1 97 ? 17.904 -16.023 7.634 1.00 80.75 97 GLU A N 1
ATOM 730 C CA . GLU A 1 97 ? 19.213 -16.685 7.744 1.00 80.75 97 GLU A CA 1
ATOM 731 C C . GLU A 1 97 ? 19.093 -18.222 7.744 1.00 80.75 97 GLU A C 1
ATOM 733 O O . GLU A 1 97 ? 19.854 -18.915 7.070 1.00 80.75 97 GLU A O 1
ATOM 738 N N . HIS A 1 98 ? 18.055 -18.758 8.392 1.00 83.75 98 HIS A N 1
ATOM 739 C CA . HIS A 1 98 ? 17.762 -20.195 8.420 1.00 83.75 98 HIS A CA 1
ATOM 740 C C . HIS A 1 98 ? 17.167 -20.732 7.106 1.00 83.75 98 HIS A C 1
ATOM 742 O O . HIS A 1 98 ? 17.113 -21.944 6.898 1.00 83.75 98 HIS A O 1
ATOM 748 N N . LEU A 1 99 ? 16.716 -19.849 6.211 1.00 82.88 99 LEU A N 1
ATOM 749 C CA . LEU A 1 99 ? 16.061 -20.180 4.943 1.00 82.88 99 LEU A CA 1
ATOM 750 C C . LEU A 1 99 ? 17.001 -20.032 3.736 1.00 82.88 99 LEU A C 1
ATOM 752 O O . LEU A 1 99 ? 16.540 -19.850 2.610 1.00 82.88 99 LEU A O 1
ATOM 756 N N . ASN A 1 100 ? 18.318 -20.115 3.956 1.00 81.38 100 ASN A N 1
ATOM 757 C CA . ASN A 1 100 ? 19.354 -19.891 2.938 1.00 81.38 100 ASN A CA 1
ATOM 758 C C . ASN A 1 100 ? 19.287 -18.492 2.285 1.00 81.38 100 ASN A C 1
ATOM 760 O O . ASN A 1 100 ? 19.665 -18.335 1.125 1.00 81.38 100 ASN A O 1
ATOM 764 N N . GLY A 1 101 ? 18.792 -17.475 3.003 1.00 78.00 101 GLY A N 1
ATOM 765 C CA . GLY A 1 101 ? 18.677 -16.108 2.483 1.00 78.00 101 GLY A CA 1
ATOM 766 C C . GLY A 1 101 ? 17.529 -15.902 1.488 1.00 78.00 101 GLY A C 1
ATOM 767 O O . GLY A 1 101 ? 17.596 -15.011 0.643 1.00 78.00 101 GLY A O 1
ATOM 768 N N . ALA A 1 102 ? 16.479 -16.724 1.536 1.00 84.38 102 ALA A N 1
ATOM 769 C CA . ALA A 1 102 ? 15.270 -16.485 0.751 1.00 84.38 102 ALA A CA 1
ATOM 770 C C . ALA A 1 102 ? 14.431 -15.339 1.354 1.00 84.38 102 ALA A C 1
ATOM 772 O O . ALA A 1 102 ? 14.045 -15.403 2.521 1.00 84.38 102 ALA A O 1
ATOM 773 N N . ASP A 1 103 ? 14.089 -14.321 0.552 1.00 87.19 103 ASP A N 1
ATOM 774 C CA . ASP A 1 103 ? 13.176 -13.254 0.984 1.00 87.19 103 ASP A CA 1
ATOM 775 C C . ASP A 1 103 ? 11.711 -13.702 0.859 1.00 87.19 103 ASP A C 1
ATOM 777 O O . ASP A 1 103 ? 11.142 -13.762 -0.237 1.00 87.19 103 ASP A O 1
ATOM 781 N N . LEU A 1 104 ? 11.095 -14.014 2.000 1.00 86.81 104 LEU A N 1
ATOM 782 C CA . LEU A 1 104 ? 9.675 -14.362 2.103 1.00 86.81 104 LEU A CA 1
ATOM 783 C C . LEU A 1 104 ? 8.845 -13.260 2.772 1.00 86.81 104 LEU A C 1
ATOM 785 O O . LEU A 1 104 ? 7.671 -13.484 3.074 1.00 86.81 104 LEU A O 1
ATOM 789 N N . SER A 1 105 ? 9.420 -12.075 3.002 1.00 88.19 105 SER A N 1
ATOM 790 C CA . SER A 1 105 ? 8.759 -10.988 3.729 1.00 88.19 105 SER A CA 1
ATOM 791 C C . SER A 1 105 ? 7.416 -10.613 3.103 1.00 88.19 105 SER A C 1
ATOM 793 O O . SER A 1 105 ? 6.412 -10.567 3.806 1.00 88.19 105 SER A O 1
ATOM 795 N N . TRP A 1 106 ? 7.341 -10.459 1.781 1.00 87.81 106 TRP A N 1
ATOM 796 C CA . TRP A 1 106 ? 6.095 -10.111 1.092 1.00 87.81 106 TRP A CA 1
ATOM 797 C C . TRP A 1 106 ? 5.004 -11.189 1.232 1.00 87.81 106 TRP A C 1
ATOM 799 O O . TRP A 1 106 ? 3.831 -10.852 1.402 1.00 87.81 106 TRP A O 1
ATOM 809 N N . VAL A 1 107 ? 5.370 -12.479 1.211 1.00 90.06 107 VAL A N 1
ATOM 810 C CA . VAL A 1 107 ? 4.420 -13.593 1.394 1.00 90.06 107 VAL A CA 1
ATOM 811 C C . VAL A 1 107 ? 3.900 -13.587 2.820 1.00 90.06 107 VAL A C 1
ATOM 813 O O . VAL A 1 107 ? 2.693 -13.589 3.041 1.00 90.06 107 VAL A O 1
ATOM 816 N N . VAL A 1 108 ? 4.811 -13.553 3.793 1.00 90.12 108 VAL A N 1
ATOM 817 C CA . VAL A 1 108 ? 4.461 -13.578 5.215 1.00 90.12 108 VAL A CA 1
ATOM 818 C C . VAL A 1 108 ? 3.661 -12.333 5.588 1.00 90.12 108 VAL A C 1
ATOM 820 O O . VAL A 1 108 ? 2.668 -12.436 6.300 1.00 90.12 108 VAL A O 1
ATOM 823 N N . GLY A 1 109 ? 4.026 -11.170 5.050 1.00 88.69 109 GLY A N 1
ATOM 824 C CA . GLY A 1 109 ? 3.293 -9.922 5.217 1.00 88.69 109 GLY A CA 1
ATOM 825 C C . GLY A 1 109 ? 1.836 -10.050 4.783 1.00 88.69 109 GLY A C 1
ATOM 826 O O . GLY A 1 109 ? 0.946 -9.710 5.560 1.00 88.69 109 GLY A O 1
ATOM 827 N N . LEU A 1 110 ? 1.569 -10.604 3.596 1.00 89.31 110 LEU A N 1
ATOM 828 C CA . LEU A 1 110 ? 0.202 -10.850 3.123 1.00 89.31 110 LEU A CA 1
ATOM 829 C C . LEU A 1 110 ? -0.520 -11.902 3.974 1.00 89.31 110 LEU A C 1
ATOM 831 O O . LEU A 1 110 ? -1.640 -11.670 4.429 1.00 89.31 110 LEU A O 1
ATOM 835 N N . VAL A 1 111 ? 0.137 -13.033 4.239 1.00 93.25 111 VAL A N 1
ATOM 836 C CA . VAL A 1 111 ? -0.435 -14.157 4.996 1.00 93.25 111 VAL A CA 1
ATOM 837 C C . VAL A 1 111 ? -0.760 -13.774 6.440 1.00 93.25 111 VAL A C 1
ATOM 839 O O . VAL A 1 111 ? -1.703 -14.317 6.996 1.00 93.25 111 VAL A O 1
ATOM 842 N N . VAL A 1 112 ? -0.033 -12.839 7.052 1.00 92.50 112 VAL A N 1
ATOM 843 C CA . VAL A 1 112 ? -0.307 -12.368 8.418 1.00 92.50 112 VAL A CA 1
ATOM 844 C C . VAL A 1 112 ? -1.308 -11.217 8.420 1.00 92.50 112 VAL A C 1
ATOM 846 O O . VAL A 1 112 ? -2.278 -11.250 9.174 1.00 92.50 112 VAL A O 1
ATOM 849 N N . THR A 1 113 ? -1.112 -10.211 7.565 1.00 91.69 113 THR A N 1
ATOM 850 C CA . THR A 1 113 ? -1.920 -8.980 7.589 1.00 91.69 113 THR A CA 1
ATOM 851 C C . THR A 1 113 ? -3.359 -9.235 7.146 1.00 91.69 113 THR A C 1
ATOM 853 O O . THR A 1 113 ? -4.282 -8.712 7.765 1.00 91.69 113 THR A O 1
ATOM 856 N N . SER A 1 114 ? -3.582 -10.055 6.111 1.00 90.62 114 SER A N 1
ATOM 857 C CA . SER A 1 114 ? -4.922 -10.305 5.561 1.00 90.62 114 SER A CA 1
ATOM 858 C C . SER A 1 114 ? -5.884 -11.005 6.535 1.00 90.62 114 SER A C 1
ATOM 860 O O . SER A 1 114 ? -6.969 -10.462 6.760 1.00 90.62 114 SER A O 1
ATOM 862 N N . PRO A 1 115 ? -5.552 -12.160 7.149 1.00 91.88 115 PRO A N 1
ATOM 863 C CA . PRO A 1 115 ? -6.449 -12.797 8.110 1.00 91.88 115 PRO A CA 1
ATOM 864 C C . PRO A 1 115 ? -6.556 -12.006 9.411 1.00 91.88 115 PRO A C 1
ATOM 866 O O . PRO A 1 115 ? -7.635 -11.969 9.996 1.00 91.88 115 PRO A O 1
ATOM 869 N N . LEU A 1 116 ? -5.481 -11.338 9.848 1.00 91.62 116 LEU A N 1
ATOM 870 C CA . LEU A 1 116 ? -5.527 -10.489 11.036 1.00 91.62 116 LEU A CA 1
ATOM 871 C C . LEU A 1 116 ? -6.490 -9.316 10.837 1.00 91.62 116 LEU A C 1
ATOM 873 O O . LEU A 1 116 ? -7.334 -9.079 11.695 1.00 91.62 116 LEU A O 1
ATOM 877 N N . TYR A 1 117 ? -6.411 -8.628 9.694 1.00 91.12 117 TYR A N 1
ATOM 878 C CA . TYR A 1 117 ? -7.353 -7.565 9.352 1.00 91.12 117 TYR A CA 1
ATOM 879 C C . TYR A 1 117 ? -8.782 -8.094 9.232 1.00 91.12 117 TYR A C 1
ATOM 881 O O . TYR A 1 117 ? -9.688 -7.504 9.807 1.00 91.12 117 TYR A O 1
ATOM 889 N N . PHE A 1 118 ? -8.995 -9.215 8.534 1.00 90.25 118 PHE A N 1
ATOM 890 C CA . PHE A 1 118 ? -10.328 -9.810 8.401 1.00 90.25 118 PHE A CA 1
ATOM 891 C C . PHE A 1 118 ? -10.940 -10.136 9.768 1.00 90.25 118 PHE A C 1
ATOM 893 O O . PHE A 1 118 ? -12.099 -9.827 10.031 1.00 90.25 118 PHE A O 1
ATOM 900 N N . TRP A 1 119 ? -10.140 -10.704 10.668 1.00 91.00 119 TRP A N 1
ATOM 901 C CA . TRP A 1 119 ? -10.570 -11.013 12.021 1.00 91.00 119 TRP A CA 1
ATOM 902 C C . TRP A 1 119 ? -10.835 -9.756 12.859 1.00 91.00 119 TRP A C 1
ATOM 904 O O . TRP A 1 119 ? -11.872 -9.688 13.516 1.00 91.00 119 TRP A O 1
ATOM 914 N N . LEU A 1 120 ? -9.959 -8.747 12.809 1.00 87.50 120 LEU A N 1
ATOM 915 C CA . LEU A 1 120 ? -10.164 -7.463 13.492 1.00 87.50 120 LEU A CA 1
ATOM 916 C C . LEU A 1 120 ? -11.436 -6.766 12.994 1.00 87.50 120 LEU A C 1
ATOM 918 O O . LEU A 1 120 ? -12.321 -6.478 13.794 1.00 87.50 120 LEU A O 1
ATOM 922 N N . ALA A 1 121 ? -11.599 -6.647 11.677 1.00 85.88 121 ALA A N 1
ATOM 923 C CA . ALA A 1 121 ? -12.778 -6.048 11.064 1.00 85.88 121 ALA A CA 1
ATOM 924 C C . ALA A 1 121 ? -14.074 -6.821 11.380 1.00 85.88 121 ALA A C 1
ATOM 926 O O . ALA A 1 121 ? -15.132 -6.213 11.525 1.00 85.88 121 ALA A O 1
ATOM 927 N N . SER A 1 122 ? -14.010 -8.151 11.532 1.00 82.25 122 SER A N 1
ATOM 928 C CA . SER A 1 122 ? -15.179 -8.970 11.892 1.00 82.25 122 SER A CA 1
ATOM 929 C C . SER A 1 122 ? -15.642 -8.800 13.345 1.00 82.25 122 SER A C 1
ATOM 931 O O . SER A 1 122 ? -16.785 -9.118 13.661 1.00 82.25 122 SER A O 1
ATOM 933 N N . ARG A 1 123 ? -14.790 -8.271 14.236 1.00 76.25 123 ARG A N 1
ATOM 934 C CA . ARG A 1 123 ? -15.118 -8.066 15.659 1.00 76.25 123 ARG A CA 1
ATOM 935 C C . ARG A 1 123 ? -15.983 -6.838 15.914 1.00 76.25 123 ARG A C 1
ATOM 937 O O . ARG A 1 123 ? -16.695 -6.818 16.907 1.00 76.25 123 ARG A O 1
ATOM 944 N N . GLY A 1 124 ? -15.920 -5.836 15.038 1.00 61.16 124 GLY 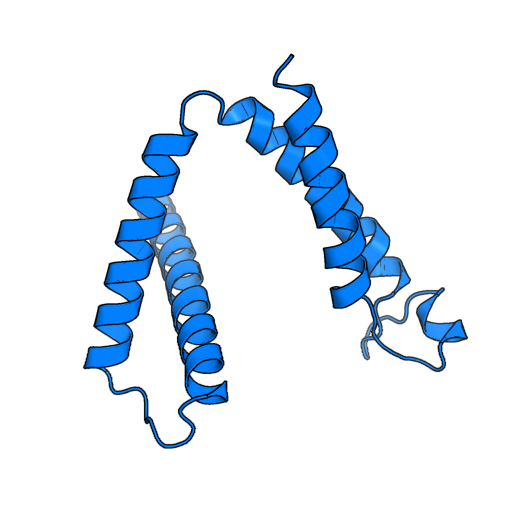A N 1
ATOM 945 C CA . GLY A 1 124 ? -16.712 -4.606 15.143 1.00 61.16 124 GLY A CA 1
ATOM 946 C C . GLY A 1 124 ? -18.115 -4.685 14.526 1.00 61.16 124 GLY A C 1
ATOM 947 O O . GLY A 1 124 ? -18.823 -3.686 14.537 1.00 61.16 124 GLY A O 1
ATOM 948 N N . SER A 1 125 ? -18.510 -5.834 13.956 1.00 53.25 125 SER A N 1
ATOM 949 C CA . SER A 1 125 ? -19.831 -6.059 13.329 1.00 53.25 125 SER A CA 1
ATOM 950 C C . SER A 1 125 ? -20.846 -6.804 14.216 1.00 53.25 125 SER A C 1
ATOM 952 O O . SER A 1 125 ? -21.895 -7.209 13.713 1.00 53.25 125 SER A O 1
ATOM 954 N N . ALA A 1 126 ? -20.557 -6.995 15.506 1.00 41.00 126 ALA A N 1
ATOM 955 C CA . ALA A 1 126 ? -21.477 -7.560 16.502 1.00 41.00 126 ALA A CA 1
ATOM 956 C C . ALA A 1 126 ? -21.891 -6.485 17.513 1.00 41.00 126 ALA A C 1
ATOM 958 O O . ALA A 1 126 ? -23.074 -6.497 17.918 1.00 41.00 126 ALA A O 1
#

Foldseek 3Di:
DVVVVVVVVVVVVVVVLLVVLVVVVVVVCVPVVPDDCDPVNSVVSSVVVVVVVVVVCVVCVPCCVQLVVLLVVLQVVLVVVLLQQAQDPVDDHPVCVVVVRDRCSVVSSCVRSVVSSVVSVVVVPD

Secondary structure (DSSP, 8-state):
-HHHHHHHHHHHHHHHHHHHHHHHHHHHHHH-TT----HHHHHHHHHHHHHHHHHHHHHGGGGHHHHHHHHHHHHHHHHHHHHHH-EETTEE-HHHHTTTT---HHHHHHHHHHHHHHHHHHHTT-

Radius of gyration: 18.84 Å; chains: 1; bounding box: 43×48×44 Å